Protein AF-A0A1G6SAT4-F1 (afdb_monomer_lite)

pLDDT: mean 85.59, std 6.44, range [56.09, 90.62]

Secondary structure (DSSP, 8-state):
-EEEE-TTT--EEEES-SSS-B-TTT--B-SSSPPEE---

Sequence (40 aa):
MYLKKCPECKGKSYSSGKKNWICPYCGEDLNDVEAEIAEN

Radius of gyration: 8.99 Å; chains: 1; bounding box: 25×16×17 Å

Foldseek 3Di:
DWWFQDPVVRDIDDDPDLAQDADPPPRHTCNVTGIDDPDD

Organism: NCBI:txid54121

Structure (mmCIF, N/CA/C/O backbone):
data_AF-A0A1G6SAT4-F1
#
_entry.id   AF-A0A1G6SAT4-F1
#
loop_
_atom_site.group_PDB
_atom_site.id
_atom_site.type_symbol
_atom_site.label_atom_id
_atom_site.label_alt_id
_atom_site.label_comp_id
_atom_site.label_asym_id
_atom_site.label_entity_id
_atom_site.label_seq_id
_atom_site.pdbx_PDB_ins_code
_atom_site.Cartn_x
_atom_site.Cartn_y
_atom_site.Cartn_z
_atom_site.occupancy
_atom_site.B_iso_or_equiv
_atom_site.auth_seq_id
_atom_site.auth_comp_id
_atom_site.auth_asym_id
_atom_site.auth_atom_id
_atom_site.pdbx_PDB_model_num
ATOM 1 N N . MET A 1 1 ? 14.961 -1.121 2.351 1.00 81.12 1 MET A N 1
ATOM 2 C CA . MET A 1 1 ? 13.744 -1.566 3.069 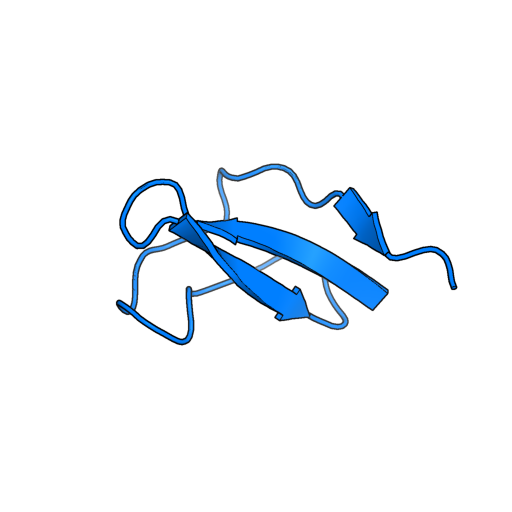1.00 81.12 1 MET A CA 1
ATOM 3 C C . MET A 1 1 ? 12.572 -0.880 2.400 1.00 81.12 1 MET A C 1
ATOM 5 O O . MET A 1 1 ? 12.736 0.250 1.964 1.00 81.12 1 MET A O 1
ATOM 9 N N . TYR A 1 2 ? 11.439 -1.544 2.228 1.00 88.69 2 TYR A N 1
ATOM 10 C CA . TYR A 1 2 ? 10.243 -0.892 1.706 1.00 88.69 2 TYR A CA 1
ATOM 11 C C . TYR A 1 2 ? 9.335 -0.504 2.862 1.00 88.69 2 TYR A C 1
ATOM 13 O O . TYR A 1 2 ? 9.322 -1.179 3.892 1.00 88.69 2 TYR A O 1
ATOM 21 N N . LEU A 1 3 ? 8.565 0.557 2.667 1.00 89.31 3 LEU A N 1
ATOM 22 C CA . LEU A 1 3 ? 7.507 1.023 3.550 1.00 89.31 3 LEU A CA 1
ATOM 23 C C . LEU A 1 3 ? 6.179 0.939 2.792 1.00 89.31 3 LEU A C 1
ATOM 25 O O . LEU A 1 3 ? 6.078 1.410 1.664 1.00 89.31 3 LEU A O 1
ATOM 29 N N . LYS A 1 4 ? 5.146 0.390 3.430 1.00 89.44 4 LYS A N 1
ATOM 30 C CA . LYS A 1 4 ? 3.755 0.554 2.994 1.00 89.44 4 LYS A CA 1
ATOM 31 C C . LYS A 1 4 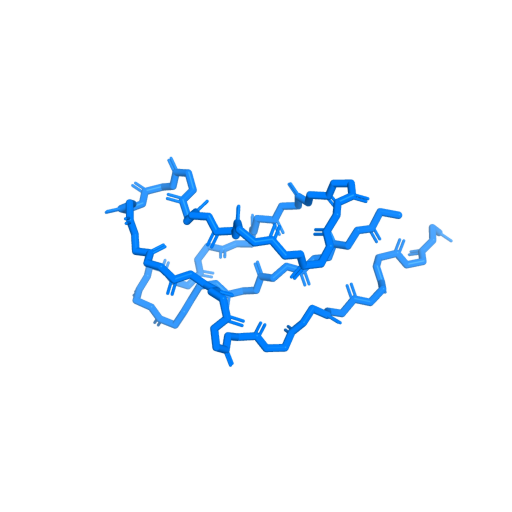? 2.930 1.092 4.143 1.00 89.44 4 LYS A C 1
ATOM 33 O O . LYS A 1 4 ? 3.012 0.594 5.272 1.00 89.44 4 LYS A O 1
ATOM 38 N N . LYS A 1 5 ? 2.102 2.089 3.846 1.00 90.00 5 LYS A N 1
ATOM 39 C CA . LYS A 1 5 ? 1.097 2.590 4.777 1.00 90.00 5 LYS A CA 1
ATOM 40 C C . LYS A 1 5 ? -0.226 1.893 4.495 1.00 90.00 5 LYS A C 1
ATOM 42 O O . LYS A 1 5 ? -0.767 2.013 3.403 1.00 90.00 5 LYS A O 1
ATOM 47 N N . CYS A 1 6 ? -0.740 1.170 5.481 1.00 90.50 6 CYS A N 1
ATOM 48 C CA . CYS A 1 6 ? -2.031 0.512 5.350 1.00 90.50 6 CYS A CA 1
ATOM 49 C C . CYS A 1 6 ? -3.154 1.564 5.276 1.00 90.50 6 CYS A C 1
ATOM 51 O O . CYS A 1 6 ? -3.177 2.452 6.131 1.00 90.50 6 CYS A O 1
ATOM 53 N N . PRO A 1 7 ? -4.075 1.496 4.299 1.00 87.06 7 PRO A N 1
ATOM 54 C CA . PRO A 1 7 ? -5.191 2.437 4.201 1.00 87.06 7 PRO A CA 1
ATOM 55 C C . PRO A 1 7 ? -6.204 2.263 5.344 1.00 87.06 7 PRO A C 1
ATOM 57 O O . PRO A 1 7 ? -6.701 3.264 5.859 1.00 87.06 7 PRO A O 1
ATOM 60 N N . GLU A 1 8 ? -6.414 1.025 5.803 1.00 90.44 8 GLU A N 1
ATOM 61 C CA . GLU A 1 8 ? -7.376 0.678 6.857 1.00 90.44 8 GLU A CA 1
ATOM 62 C C . GLU A 1 8 ? -6.899 1.120 8.245 1.00 90.44 8 GLU A C 1
ATOM 64 O O . GLU A 1 8 ? -7.458 2.022 8.868 1.00 90.44 8 GLU A O 1
ATOM 69 N N . CYS A 1 9 ? -5.804 0.531 8.737 1.00 89.31 9 CYS A N 1
ATOM 70 C CA . CYS A 1 9 ? -5.312 0.829 10.085 1.00 89.31 9 CYS A CA 1
ATOM 71 C C . CYS A 1 9 ? -4.424 2.080 10.151 1.00 89.31 9 CYS A C 1
ATOM 73 O O . CYS A 1 9 ? -3.998 2.478 11.235 1.00 89.31 9 CYS A O 1
ATOM 75 N N . LYS A 1 10 ? -4.086 2.685 9.000 1.00 88.00 10 LYS A N 1
ATOM 76 C CA . LYS A 1 10 ? -3.135 3.811 8.865 1.00 88.00 10 LYS A CA 1
ATOM 77 C C . LYS A 1 10 ? -1.728 3.513 9.400 1.00 88.00 10 LYS A C 1
ATOM 79 O O . LYS A 1 10 ? -0.884 4.414 9.439 1.00 88.00 10 LYS A O 1
ATOM 84 N N . GLY A 1 11 ? -1.467 2.256 9.763 1.00 88.06 11 GLY A N 1
ATOM 85 C CA . GLY A 1 11 ? -0.204 1.757 10.279 1.00 88.06 11 GLY A CA 1
ATOM 86 C C . GLY A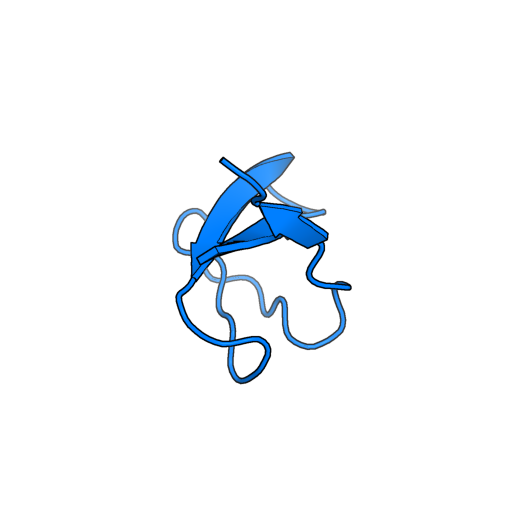 1 11 ? 0.866 1.720 9.197 1.00 88.06 11 GLY A C 1
ATOM 87 O O . GLY A 1 11 ? 0.618 1.331 8.053 1.00 88.06 11 GLY A O 1
ATOM 88 N N . LYS A 1 12 ? 2.074 2.132 9.571 1.00 88.81 12 LYS A N 1
ATOM 89 C CA . LYS A 1 12 ? 3.266 2.015 8.735 1.00 88.81 12 LYS A CA 1
ATOM 90 C C . LYS A 1 12 ? 3.853 0.631 8.943 1.00 88.81 12 LYS A C 1
ATOM 92 O O . LYS A 1 12 ? 4.272 0.301 10.046 1.00 88.81 12 LYS A O 1
ATOM 97 N N . SER A 1 13 ? 3.865 -0.170 7.893 1.00 87.25 13 SER A N 1
ATOM 98 C CA . SER A 1 13 ? 4.533 -1.464 7.892 1.00 87.25 13 SER A CA 1
ATOM 99 C C . SER A 1 13 ? 5.784 -1.378 7.038 1.00 87.25 13 SER A C 1
ATOM 101 O O . SER A 1 13 ? 5.850 -0.581 6.098 1.00 87.25 13 SER A O 1
ATOM 103 N N . TYR A 1 14 ? 6.764 -2.218 7.348 1.00 87.94 14 TYR A N 1
ATOM 104 C CA . TYR A 1 14 ? 7.997 -2.301 6.588 1.00 87.94 14 TYR A CA 1
ATOM 105 C C .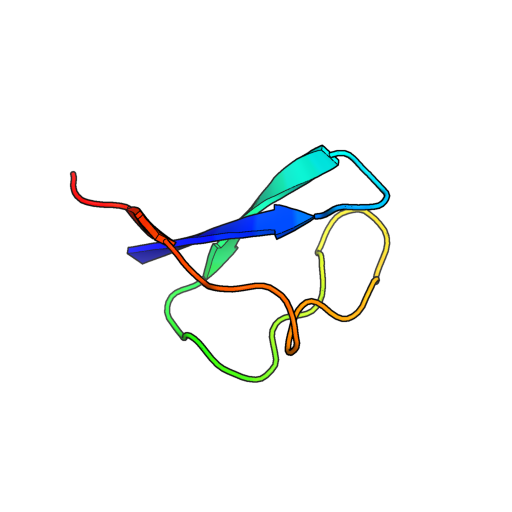 TYR A 1 14 ? 8.246 -3.738 6.158 1.00 87.94 14 TYR A C 1
ATOM 107 O O . TYR A 1 14 ? 8.007 -4.669 6.925 1.00 87.94 14 TYR A O 1
ATOM 115 N N . SER A 1 15 ? 8.735 -3.914 4.938 1.00 84.38 15 SER A N 1
ATOM 116 C CA . SER A 1 15 ? 9.042 -5.228 4.387 1.00 84.38 15 SER A CA 1
ATOM 117 C C . SER A 1 15 ? 10.308 -5.165 3.553 1.00 84.38 15 SER A C 1
ATOM 119 O O . SER A 1 15 ? 10.652 -4.143 2.955 1.00 84.38 15 SER A O 1
ATOM 121 N N . SER A 1 16 ? 11.019 -6.283 3.499 1.00 83.19 16 SER A N 1
ATOM 122 C CA . SER A 1 16 ? 12.192 -6.438 2.639 1.00 83.19 16 SER A CA 1
ATOM 123 C C . SER A 1 16 ? 11.812 -6.653 1.168 1.00 83.19 16 SER A C 1
ATOM 125 O O . SER A 1 16 ? 12.667 -6.519 0.297 1.00 83.19 16 SER A O 1
ATOM 127 N N . GLY A 1 17 ? 10.538 -6.943 0.869 1.00 81.12 17 GLY A N 1
ATOM 128 C CA . GLY A 1 17 ? 10.027 -7.179 -0.483 1.00 81.12 17 GLY A CA 1
ATOM 129 C C . GLY A 1 17 ? 8.829 -6.296 -0.842 1.00 81.12 17 GLY A C 1
ATOM 130 O O . GLY A 1 17 ? 8.103 -5.828 0.028 1.00 81.12 17 GLY A O 1
ATOM 131 N N . LYS A 1 18 ? 8.610 -6.081 -2.146 1.00 79.06 18 LYS A N 1
ATOM 132 C CA . LYS A 1 18 ? 7.475 -5.293 -2.673 1.00 79.06 18 LYS A CA 1
ATOM 133 C C . LYS A 1 18 ? 6.177 -6.103 -2.860 1.00 79.06 18 LYS A C 1
ATOM 135 O O . LYS A 1 18 ? 5.119 -5.499 -3.018 1.00 79.06 18 LYS A O 1
ATOM 140 N N . LYS A 1 19 ? 6.265 -7.441 -2.883 1.00 79.56 19 LYS A N 1
ATOM 141 C CA . LYS A 1 19 ? 5.184 -8.391 -3.229 1.00 79.56 19 LYS A CA 1
ATOM 142 C C . LYS A 1 19 ? 4.738 -9.206 -2.008 1.00 79.56 19 LYS A C 1
ATOM 144 O O . LYS A 1 19 ? 5.546 -9.402 -1.104 1.00 79.56 19 LYS A O 1
ATOM 149 N N . ASN A 1 20 ? 3.510 -9.724 -2.039 1.00 83.81 20 ASN A N 1
ATOM 150 C CA . ASN A 1 20 ? 2.850 -10.504 -0.983 1.00 83.81 20 ASN A CA 1
ATOM 151 C C . ASN A 1 20 ? 2.930 -9.826 0.379 1.00 83.81 20 ASN A C 1
ATOM 153 O O . ASN A 1 20 ? 3.470 -10.370 1.342 1.00 83.81 20 ASN A O 1
ATOM 157 N N . TRP A 1 21 ? 2.436 -8.596 0.434 1.00 88.69 21 TRP A N 1
ATOM 158 C CA . TRP A 1 21 ? 2.522 -7.801 1.642 1.00 88.69 21 TRP A CA 1
ATOM 159 C C . TRP A 1 21 ? 1.178 -7.784 2.347 1.00 88.69 21 TRP A C 1
ATOM 161 O O . TRP A 1 21 ? 0.267 -7.102 1.909 1.00 88.69 21 TRP A O 1
ATOM 171 N N . ILE A 1 22 ? 1.080 -8.495 3.463 1.00 89.38 22 ILE A N 1
ATOM 172 C CA . ILE A 1 22 ? -0.072 -8.413 4.361 1.00 89.38 22 ILE A CA 1
ATOM 173 C C . ILE A 1 22 ? 0.258 -7.443 5.494 1.00 89.38 22 ILE A C 1
ATOM 175 O O . ILE A 1 22 ? 1.359 -7.468 6.052 1.00 89.38 22 ILE A O 1
ATOM 179 N N . CYS A 1 23 ? -0.681 -6.567 5.834 1.00 90.44 23 CYS A N 1
ATOM 180 C CA . CYS A 1 23 ? -0.544 -5.656 6.954 1.00 90.44 23 CYS A CA 1
ATOM 181 C C . CYS A 1 23 ? -0.408 -6.454 8.265 1.00 90.44 23 CYS A C 1
ATOM 183 O O . CYS A 1 23 ? -1.342 -7.164 8.635 1.00 90.44 23 CYS A O 1
ATOM 185 N N . PRO A 1 24 ? 0.686 -6.303 9.035 1.00 88.69 24 PRO A N 1
ATOM 186 C CA . PRO A 1 24 ? 0.874 -7.049 10.281 1.00 88.69 24 PRO A CA 1
ATOM 187 C C . PRO A 1 24 ? -0.037 -6.571 11.424 1.00 88.69 24 PRO A C 1
ATOM 189 O O . PRO A 1 24 ? -0.075 -7.200 12.475 1.00 88.69 24 PRO A O 1
ATOM 192 N N . TYR A 1 25 ? -0.742 -5.450 11.243 1.00 89.12 25 TYR A N 1
ATOM 193 C CA . TYR A 1 25 ? -1.586 -4.843 12.274 1.00 89.12 25 TYR A CA 1
ATOM 194 C C . TYR A 1 25 ? -3.050 -5.270 12.168 1.00 89.12 25 TYR A C 1
ATOM 196 O O . TYR A 1 25 ? -3.671 -5.566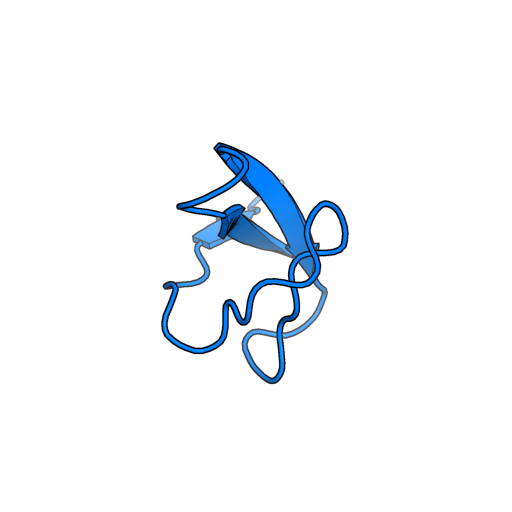 13.182 1.00 89.12 25 TYR A O 1
ATOM 204 N N . CYS A 1 26 ? -3.604 -5.288 10.954 1.00 89.81 26 CYS A N 1
ATOM 205 C CA . CYS A 1 26 ? -5.012 -5.621 10.721 1.00 89.81 26 CYS A CA 1
ATOM 206 C C . CYS A 1 26 ? -5.221 -6.841 9.818 1.00 89.81 26 CYS A C 1
ATOM 208 O O . CYS A 1 26 ? -6.354 -7.283 9.679 1.00 89.81 26 CYS A O 1
ATOM 210 N N . GLY A 1 27 ? -4.162 -7.393 9.216 1.00 89.19 27 GLY A N 1
ATOM 211 C CA . GLY A 1 27 ? -4.270 -8.518 8.284 1.00 89.19 27 GLY A CA 1
ATOM 212 C C . GLY A 1 27 ? -4.745 -8.140 6.878 1.00 89.19 27 GLY A C 1
ATOM 213 O O . GLY A 1 27 ? -4.974 -9.034 6.072 1.00 89.19 27 GLY A O 1
ATOM 214 N N . GLU A 1 28 ? -4.873 -6.845 6.577 1.00 90.62 28 GLU A N 1
ATOM 215 C CA . GLU A 1 28 ? -5.303 -6.356 5.261 1.00 90.62 28 GLU A CA 1
ATOM 216 C C . GLU A 1 28 ? -4.260 -6.645 4.180 1.00 90.62 28 GLU A C 1
ATOM 218 O O . GLU A 1 28 ? -3.055 -6.508 4.421 1.00 90.62 28 GLU A O 1
ATOM 223 N N . ASP A 1 29 ? -4.711 -6.991 2.976 1.00 90.56 29 ASP A N 1
ATOM 224 C CA . ASP A 1 29 ? -3.817 -7.185 1.843 1.00 90.56 29 ASP A CA 1
ATOM 225 C C . ASP A 1 29 ? -3.309 -5.832 1.318 1.00 90.56 29 ASP A C 1
ATOM 227 O O . ASP A 1 29 ? -4.064 -4.930 0.969 1.00 90.56 29 ASP A O 1
ATOM 231 N N . LEU A 1 30 ? -1.989 -5.665 1.310 1.00 88.31 30 LEU A N 1
ATOM 232 C CA . LEU A 1 30 ? -1.303 -4.468 0.836 1.00 88.31 30 LEU A CA 1
ATOM 233 C C . LEU A 1 30 ? -0.612 -4.721 -0.506 1.00 88.31 30 LEU A C 1
ATOM 235 O O . LEU A 1 30 ? 0.316 -3.983 -0.839 1.00 88.31 30 LEU A O 1
ATOM 239 N N . ASN A 1 31 ? -0.969 -5.755 -1.274 1.00 86.50 31 ASN A N 1
ATOM 240 C CA . ASN A 1 31 ? -0.362 -5.984 -2.588 1.00 86.50 31 ASN A CA 1
ATOM 241 C C . ASN A 1 31 ? -0.655 -4.837 -3.551 1.00 86.50 31 ASN A C 1
ATOM 243 O O . ASN A 1 31 ? 0.271 -4.398 -4.233 1.00 86.50 31 ASN A O 1
ATOM 247 N N . ASP A 1 32 ? -1.878 -4.311 -3.525 1.00 85.12 32 ASP A N 1
ATOM 248 C CA . ASP A 1 32 ? -2.308 -3.176 -4.350 1.00 85.12 32 ASP A CA 1
ATOM 249 C C . ASP A 1 32 ? -1.793 -1.819 -3.847 1.00 85.12 32 ASP A C 1
ATOM 251 O O . ASP A 1 32 ? -1.852 -0.817 -4.556 1.00 85.12 32 ASP A O 1
ATOM 255 N N . VAL A 1 33 ? -1.247 -1.763 -2.629 1.00 85.12 33 VAL A N 1
ATOM 256 C CA . VAL A 1 33 ? -0.668 -0.535 -2.076 1.00 85.12 33 VAL A CA 1
ATOM 257 C C . VAL A 1 33 ? 0.752 -0.357 -2.610 1.00 85.12 33 VAL A C 1
ATOM 259 O O . VAL A 1 33 ? 1.591 -1.253 -2.474 1.00 85.12 33 VAL A O 1
ATOM 262 N N . GLU A 1 34 ? 1.059 0.807 -3.186 1.00 84.75 34 GLU A N 1
ATOM 263 C CA . GLU A 1 34 ? 2.419 1.118 -3.631 1.00 84.75 34 GLU A CA 1
ATOM 264 C C . GLU A 1 34 ? 3.405 1.133 -2.454 1.00 84.75 34 GLU A C 1
ATOM 266 O O . GLU A 1 34 ? 3.170 1.736 -1.407 1.00 84.75 34 GLU A O 1
ATOM 271 N N . ALA A 1 35 ? 4.522 0.422 -2.630 1.00 85.12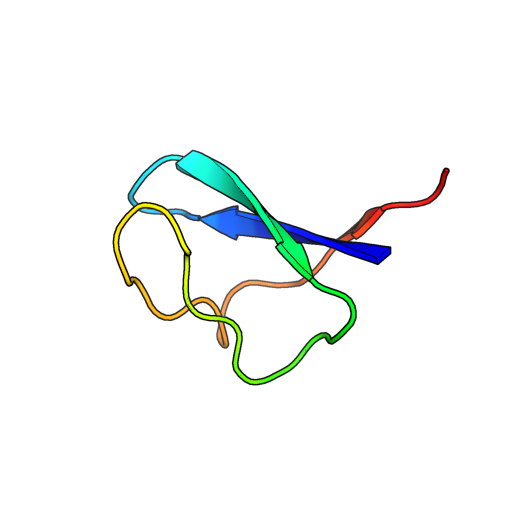 35 ALA A N 1
ATOM 272 C CA . ALA A 1 35 ? 5.630 0.422 -1.684 1.00 85.12 35 ALA A CA 1
ATOM 273 C C . ALA A 1 35 ? 6.533 1.630 -1.927 1.00 85.12 35 ALA A C 1
ATOM 275 O O . ALA A 1 35 ? 7.144 1.741 -2.991 1.00 85.12 35 ALA A O 1
ATOM 276 N N . GLU A 1 36 ? 6.711 2.450 -0.901 1.00 87.38 36 GLU A N 1
ATOM 277 C CA . GLU A 1 36 ? 7.733 3.487 -0.872 1.00 87.38 36 GLU A CA 1
ATOM 278 C C . GLU A 1 36 ? 9.087 2.866 -0.502 1.00 87.38 36 GLU A C 1
ATOM 280 O O . GLU A 1 36 ? 9.172 1.892 0.257 1.00 87.38 36 GLU A O 1
ATOM 285 N N . ILE A 1 37 ? 10.176 3.407 -1.047 1.00 84.62 37 ILE A N 1
ATOM 286 C CA . ILE A 1 37 ? 11.524 3.033 -0.614 1.00 84.62 37 ILE A CA 1
ATOM 287 C C . ILE A 1 37 ? 11.760 3.755 0.711 1.00 84.62 37 ILE A C 1
ATOM 289 O O . ILE A 1 37 ? 11.807 4.980 0.750 1.00 84.62 37 ILE A O 1
ATOM 293 N N . ALA A 1 38 ? 11.903 3.000 1.801 1.00 78.50 38 ALA A N 1
ATOM 294 C CA . ALA A 1 38 ? 12.460 3.545 3.029 1.00 78.50 38 ALA A CA 1
ATOM 295 C C . ALA A 1 38 ? 13.972 3.672 2.802 1.00 78.50 38 ALA A C 1
ATOM 297 O O . ALA A 1 38 ? 14.735 2.743 3.091 1.00 78.50 38 ALA A O 1
ATOM 298 N N . GLU A 1 39 ? 14.372 4.763 2.147 1.00 68.50 39 GLU A N 1
ATOM 299 C CA . GLU A 1 39 ? 15.759 5.218 2.148 1.00 68.50 39 GLU A CA 1
ATOM 300 C C . GLU A 1 39 ? 16.122 5.677 3.564 1.00 68.50 39 GLU A C 1
ATOM 302 O O . GLU A 1 39 ? 15.272 6.169 4.311 1.00 68.50 39 GLU A O 1
ATOM 307 N N . ASN A 1 40 ? 17.358 5.372 3.946 1.00 56.09 40 ASN A N 1
ATOM 308 C CA . ASN A 1 40 ? 17.876 5.430 5.308 1.00 56.09 40 ASN A CA 1
ATOM 309 C C . ASN A 1 40 ? 18.378 6.825 5.675 1.00 56.09 40 ASN A C 1
ATOM 311 O O . ASN A 1 40 ? 19.035 7.442 4.810 1.00 56.09 40 ASN A O 1
#